Protein AF-A0ABD0Q4J9-F1 (afdb_monomer_lite)

Foldseek 3Di:
DDDDPPPDPDPPPVVNVVVVVLVVLLVCLVVQCVDPDVVSNVVSVVSVVVSPPDD

Organism: Cirrhinus mrigala (NCBI:txid683832)

Sequence (55 aa):
MAGMNASGPGPVSTLDQVDKGLKETLIDALNAILSPVQEVRAAAEERIKVLEVTE

Radius of gyration: 18.72 Å; chains: 1; bounding box: 60×34×26 Å

Structure (mmCIF, N/CA/C/O backbone):
data_AF-A0ABD0Q4J9-F1
#
_entry.id   AF-A0ABD0Q4J9-F1
#
loop_
_atom_site.group_PDB
_atom_site.id
_atom_site.type_symbol
_atom_site.label_atom_id
_atom_site.label_alt_id
_atom_site.label_comp_id
_atom_site.label_asym_id
_atom_site.label_entity_id
_atom_site.label_seq_id
_atom_site.pdbx_PDB_ins_code
_atom_site.Cartn_x
_atom_site.Cartn_y
_atom_site.Cartn_z
_atom_site.occupancy
_atom_site.B_iso_or_equiv
_a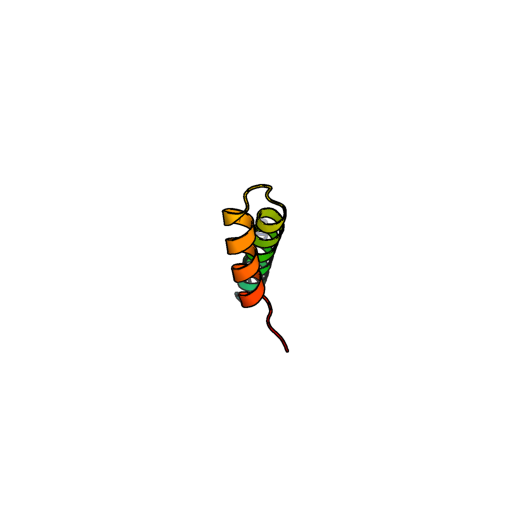tom_site.auth_seq_id
_atom_site.auth_comp_id
_atom_site.auth_asym_id
_atom_site.auth_atom_id
_atom_site.pdbx_PDB_model_num
ATOM 1 N N . MET A 1 1 ? 51.773 19.578 -8.375 1.00 49.09 1 MET A N 1
ATOM 2 C CA . MET A 1 1 ? 50.516 20.354 -8.307 1.00 49.09 1 MET A CA 1
ATOM 3 C C . MET A 1 1 ? 49.431 19.564 -9.027 1.00 49.09 1 MET A C 1
ATOM 5 O O . MET A 1 1 ? 49.675 19.217 -10.170 1.00 49.09 1 MET A O 1
ATOM 9 N N . ALA A 1 2 ? 48.310 19.305 -8.331 1.00 45.97 2 ALA A N 1
ATOM 10 C CA . ALA A 1 2 ? 46.996 18.804 -8.789 1.00 45.97 2 ALA A CA 1
ATOM 11 C C . ALA A 1 2 ? 46.956 17.391 -9.439 1.00 45.97 2 ALA A C 1
ATOM 13 O O . ALA A 1 2 ? 47.587 17.156 -10.453 1.00 45.97 2 ALA A O 1
ATOM 14 N N . GLY A 1 3 ? 46.264 16.367 -8.926 1.00 52.44 3 GLY A N 1
ATOM 15 C CA . GLY A 1 3 ? 45.166 16.351 -7.959 1.00 52.44 3 GLY A CA 1
ATOM 16 C C . GLY A 1 3 ? 43.804 16.559 -8.624 1.00 52.44 3 GLY A C 1
ATOM 17 O O . GLY A 1 3 ? 43.102 17.486 -8.244 1.00 52.44 3 GLY A O 1
ATOM 18 N N . MET A 1 4 ? 43.427 15.727 -9.601 1.00 54.44 4 MET A N 1
ATOM 19 C CA . MET A 1 4 ? 42.062 15.694 -10.140 1.00 54.44 4 MET A CA 1
ATOM 20 C C . MET A 1 4 ? 41.510 14.267 -10.093 1.00 54.44 4 MET A C 1
ATOM 22 O O . MET A 1 4 ? 41.567 13.518 -11.064 1.00 54.44 4 MET A O 1
ATOM 26 N N . ASN A 1 5 ? 40.956 13.905 -8.935 1.00 53.84 5 ASN A N 1
ATOM 27 C CA . ASN A 1 5 ? 39.962 12.841 -8.843 1.00 53.84 5 ASN A CA 1
ATOM 28 C C . ASN A 1 5 ? 38.685 13.350 -9.525 1.00 53.84 5 ASN A C 1
ATOM 30 O O . ASN A 1 5 ? 37.929 14.122 -8.937 1.00 53.84 5 ASN A O 1
ATOM 34 N N . ALA A 1 6 ? 38.465 12.958 -10.777 1.00 52.03 6 ALA A N 1
ATOM 35 C CA . ALA A 1 6 ? 37.208 13.188 -11.477 1.00 52.03 6 ALA A CA 1
ATOM 36 C C . ALA A 1 6 ? 36.171 12.144 -11.031 1.00 52.03 6 ALA A C 1
ATOM 38 O O . ALA A 1 6 ? 35.815 11.239 -11.778 1.00 52.03 6 ALA A O 1
ATOM 39 N N . SER A 1 7 ? 35.694 12.264 -9.793 1.00 56.12 7 SER A N 1
ATOM 40 C CA . SER A 1 7 ? 34.527 11.523 -9.305 1.00 56.12 7 SER A CA 1
ATOM 41 C C . SER A 1 7 ? 33.262 12.306 -9.657 1.00 56.12 7 SER A C 1
ATOM 43 O O . SER A 1 7 ? 32.624 12.902 -8.794 1.00 56.12 7 SER A O 1
ATOM 45 N N . GLY A 1 8 ? 32.933 12.374 -10.948 1.00 59.44 8 GLY A N 1
ATOM 46 C CA . GLY A 1 8 ? 31.582 12.745 -11.371 1.00 59.44 8 GLY A CA 1
ATOM 47 C C . GLY A 1 8 ? 30.639 11.565 -11.110 1.00 59.44 8 GLY A C 1
ATOM 48 O O . GLY A 1 8 ? 31.086 10.422 -11.243 1.00 59.44 8 GLY A O 1
ATOM 49 N N . PRO A 1 9 ? 29.366 11.783 -10.732 1.00 58.38 9 PRO A N 1
ATOM 50 C CA . PRO A 1 9 ? 28.419 10.683 -10.640 1.00 58.38 9 PRO A CA 1
ATOM 51 C C . PRO A 1 9 ? 28.300 10.079 -12.043 1.00 58.38 9 PRO A C 1
ATOM 53 O O . PRO A 1 9 ? 27.875 10.753 -12.982 1.00 58.38 9 PRO A O 1
ATOM 56 N N . GLY A 1 10 ? 28.767 8.838 -12.200 1.00 61.28 10 GLY A N 1
ATOM 57 C CA . GLY A 1 10 ? 28.591 8.076 -13.433 1.00 61.28 10 GLY A CA 1
ATOM 58 C C . GLY A 1 10 ? 27.105 7.974 -13.794 1.00 61.28 10 GLY A C 1
ATOM 59 O O . GLY A 1 10 ? 26.256 8.286 -12.954 1.00 61.28 10 GLY A O 1
ATOM 60 N N . PRO A 1 11 ? 26.763 7.560 -15.026 1.00 60.28 11 PRO A N 1
ATOM 61 C CA . PRO A 1 11 ? 25.373 7.405 -15.420 1.00 60.28 11 PRO A CA 1
ATOM 62 C C . PRO A 1 11 ? 24.720 6.424 -14.449 1.00 60.28 11 PRO A C 1
ATOM 64 O O . PRO A 1 11 ? 25.022 5.234 -14.448 1.00 60.28 11 PRO A O 1
ATOM 67 N N . VAL A 1 12 ? 23.873 6.951 -13.570 1.00 61.56 12 VAL A N 1
ATOM 68 C CA . VAL A 1 12 ? 22.982 6.154 -12.739 1.00 61.56 12 VAL A CA 1
ATOM 69 C C . VAL A 1 12 ? 22.114 5.379 -13.714 1.00 61.56 12 VAL A C 1
ATOM 71 O O . VAL A 1 12 ? 21.327 5.972 -14.452 1.00 61.56 12 VAL A O 1
ATOM 74 N N . SER A 1 13 ? 22.359 4.072 -13.811 1.00 65.69 13 SER A N 1
ATOM 75 C CA . SER A 1 13 ? 21.626 3.185 -14.704 1.00 65.69 13 SER A CA 1
ATOM 76 C C . SER A 1 13 ? 20.138 3.445 -14.508 1.00 65.69 13 SER A C 1
ATOM 78 O O . SER A 1 13 ? 19.651 3.398 -13.385 1.00 65.69 13 SER A O 1
ATOM 80 N N . THR A 1 14 ? 19.403 3.746 -15.577 1.00 69.00 14 THR A N 1
ATOM 81 C CA . THR A 1 14 ? 17.960 4.030 -15.494 1.00 69.00 14 THR A CA 1
ATOM 82 C C . THR A 1 14 ? 17.204 2.897 -14.793 1.00 69.00 14 THR A C 1
ATOM 84 O O . THR A 1 14 ? 16.238 3.149 -14.088 1.00 69.00 14 THR A O 1
ATOM 87 N N . LEU A 1 15 ? 17.709 1.666 -14.908 1.00 69.38 15 LEU A N 1
ATOM 88 C CA . LEU A 1 15 ? 17.251 0.495 -14.158 1.00 69.38 15 LEU A CA 1
ATOM 89 C C . LEU A 1 15 ? 17.382 0.658 -12.634 1.00 69.38 15 LEU A C 1
ATOM 91 O O . LEU A 1 15 ? 16.429 0.380 -11.926 1.00 69.38 15 LEU A O 1
ATOM 95 N N . ASP A 1 16 ? 18.497 1.196 -12.135 1.00 75.12 16 ASP A N 1
ATOM 96 C CA . ASP A 1 16 ? 18.717 1.452 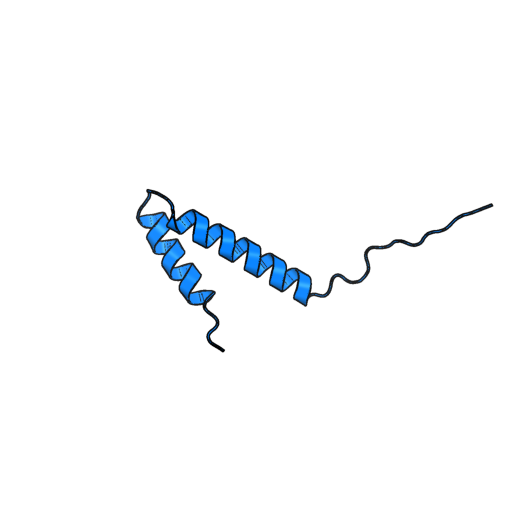-10.701 1.00 75.12 16 ASP A CA 1
ATOM 97 C C . ASP A 1 16 ? 17.741 2.512 -10.158 1.00 75.12 16 ASP A C 1
ATOM 99 O O . ASP A 1 16 ? 17.219 2.397 -9.048 1.00 75.12 16 ASP A O 1
ATOM 103 N N . GLN A 1 17 ? 17.409 3.519 -10.977 1.00 77.06 17 GLN A N 1
ATOM 104 C CA . GLN A 1 17 ? 16.385 4.511 -10.635 1.00 77.06 17 GLN A CA 1
ATOM 105 C C . GLN A 1 17 ? 14.974 3.918 -10.627 1.00 77.06 17 GLN A C 1
ATOM 107 O O . GLN A 1 17 ? 14.180 4.242 -9.743 1.00 77.06 17 GLN A O 1
ATOM 112 N N . VAL A 1 18 ? 14.662 3.063 -11.603 1.00 80.00 18 VAL A N 1
ATOM 113 C CA . VAL A 1 18 ? 13.376 2.365 -11.696 1.00 80.00 18 VAL A CA 1
ATOM 114 C C . VAL A 1 18 ? 13.205 1.416 -10.511 1.00 80.00 18 VAL A C 1
ATOM 116 O O . VAL A 1 18 ? 12.178 1.486 -9.842 1.00 80.00 18 VAL A O 1
ATOM 119 N N . ASP A 1 19 ? 14.226 0.629 -10.171 1.00 83.56 19 ASP A N 1
ATOM 120 C CA . ASP A 1 19 ? 14.217 -0.282 -9.021 1.00 83.56 19 ASP A CA 1
ATOM 121 C C . ASP A 1 19 ? 14.048 0.470 -7.701 1.00 83.56 19 ASP A C 1
ATOM 123 O O . ASP A 1 19 ? 13.262 0.070 -6.837 1.00 83.56 19 ASP A O 1
ATOM 127 N N . LYS A 1 20 ? 14.741 1.604 -7.542 1.00 85.25 20 LYS A N 1
ATOM 128 C CA . LYS A 1 20 ? 14.580 2.453 -6.362 1.00 85.25 20 LYS A CA 1
ATOM 129 C C . LYS A 1 20 ? 13.163 3.023 -6.268 1.00 85.25 20 LYS A C 1
ATOM 131 O O . LYS A 1 20 ? 12.572 2.969 -5.192 1.00 85.25 20 LYS A O 1
ATOM 136 N N . GLY A 1 21 ? 12.606 3.515 -7.375 1.00 87.88 21 GLY A N 1
ATOM 137 C CA . GLY A 1 21 ? 11.242 4.049 -7.417 1.00 87.88 21 GLY A CA 1
ATOM 138 C C . GLY A 1 21 ? 10.178 2.984 -7.133 1.00 87.88 21 GLY A C 1
ATOM 139 O O . GLY A 1 21 ? 9.240 3.234 -6.374 1.00 87.88 21 GLY A O 1
ATOM 140 N N . LEU A 1 22 ? 10.353 1.772 -7.670 1.00 88.69 22 LEU A N 1
ATOM 141 C CA . LEU A 1 22 ? 9.501 0.615 -7.379 1.00 88.69 22 LEU A CA 1
ATOM 142 C C . LEU A 1 22 ? 9.563 0.237 -5.901 1.00 88.69 22 LEU A C 1
ATOM 144 O O . LEU A 1 22 ? 8.527 0.047 -5.266 1.00 88.69 22 LEU A O 1
ATOM 148 N N . LYS A 1 23 ? 10.770 0.180 -5.333 1.00 88.81 23 LYS A N 1
ATOM 149 C CA . LYS A 1 23 ? 10.975 -0.121 -3.917 1.00 88.81 23 LYS A CA 1
ATOM 150 C C . LYS A 1 23 ? 10.317 0.916 -3.008 1.00 88.81 23 LYS A C 1
ATOM 152 O O . LYS A 1 23 ? 9.656 0.533 -2.047 1.00 88.81 23 LYS A O 1
ATOM 157 N N . GLU A 1 24 ? 10.496 2.206 -3.285 1.00 91.25 24 GLU A N 1
ATOM 158 C CA . GLU A 1 24 ? 9.874 3.282 -2.503 1.00 91.25 24 GLU A CA 1
ATOM 159 C C . GLU A 1 24 ? 8.343 3.208 -2.593 1.00 91.25 24 GLU A C 1
ATOM 161 O O . GLU A 1 24 ? 7.670 3.192 -1.563 1.00 91.25 24 GLU A O 1
ATOM 166 N N . THR A 1 25 ? 7.798 3.012 -3.798 1.00 89.94 25 THR A N 1
ATOM 167 C CA . THR A 1 25 ? 6.349 2.855 -4.012 1.00 89.94 25 THR A CA 1
ATOM 168 C C . THR A 1 25 ? 5.786 1.637 -3.269 1.00 89.94 25 THR A C 1
ATOM 170 O O . THR A 1 25 ? 4.703 1.707 -2.685 1.00 89.94 25 THR A O 1
ATOM 173 N N . LEU A 1 26 ? 6.523 0.522 -3.249 1.00 91.00 26 LEU A N 1
ATOM 174 C CA . LEU A 1 26 ? 6.142 -0.679 -2.508 1.00 91.00 26 LEU A CA 1
ATOM 175 C C . LEU A 1 26 ? 6.131 -0.434 -0.994 1.00 91.00 26 LEU A C 1
ATOM 177 O O . LEU A 1 26 ? 5.185 -0.836 -0.318 1.00 91.00 26 LEU A O 1
ATOM 181 N N . ILE A 1 27 ? 7.155 0.235 -0.457 1.00 92.81 27 ILE A N 1
ATOM 182 C CA . ILE A 1 27 ? 7.228 0.580 0.971 1.00 92.81 27 ILE A CA 1
ATOM 183 C C . ILE A 1 27 ? 6.045 1.472 1.366 1.00 92.81 27 ILE A C 1
ATOM 185 O O . ILE A 1 27 ? 5.394 1.212 2.379 1.00 92.81 27 ILE A O 1
ATOM 189 N N . ASP A 1 28 ? 5.726 2.477 0.553 1.00 92.81 28 ASP A N 1
ATOM 190 C CA . ASP A 1 28 ? 4.594 3.371 0.796 1.00 92.81 28 ASP A CA 1
ATOM 191 C C . ASP A 1 28 ? 3.257 2.625 0.773 1.00 92.81 28 ASP A C 1
ATOM 193 O O . ASP A 1 28 ? 2.404 2.846 1.637 1.00 92.81 28 ASP A O 1
ATOM 197 N N . ALA A 1 29 ? 3.078 1.697 -0.171 1.00 92.06 29 ALA A N 1
ATOM 198 C CA . ALA A 1 29 ? 1.881 0.869 -0.23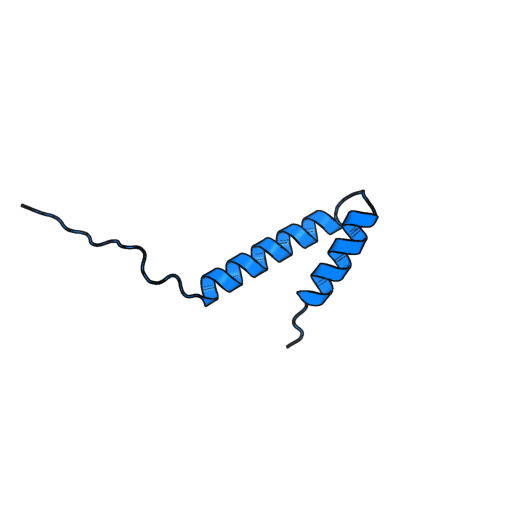7 1.00 92.06 29 ALA A CA 1
ATOM 199 C C . ALA A 1 29 ? 1.755 -0.054 0.991 1.00 92.06 29 ALA A C 1
ATOM 201 O O . ALA A 1 29 ? 0.689 -0.117 1.603 1.00 92.06 29 ALA A O 1
ATOM 202 N N . LEU A 1 30 ? 2.841 -0.705 1.421 1.00 93.88 30 LEU A N 1
ATOM 203 C CA . LEU A 1 30 ? 2.845 -1.553 2.620 1.00 93.88 30 LEU A CA 1
ATOM 204 C C . LEU 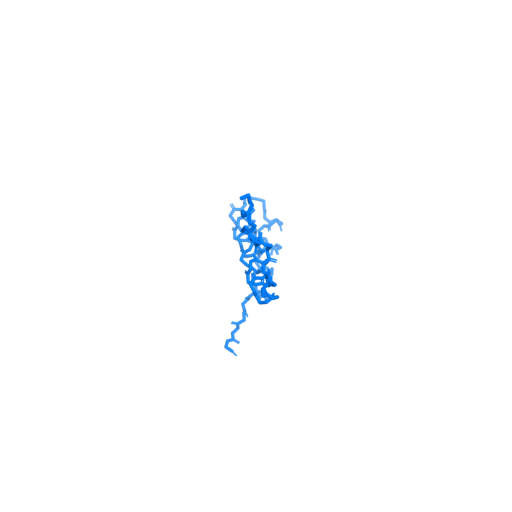A 1 30 ? 2.529 -0.755 3.894 1.00 93.88 30 LEU A C 1
ATOM 206 O O . LEU A 1 30 ? 1.720 -1.195 4.712 1.00 93.88 30 LEU A O 1
ATOM 210 N N . ASN A 1 31 ? 3.100 0.443 4.042 1.00 95.19 31 ASN A N 1
ATOM 211 C CA . ASN A 1 31 ? 2.793 1.335 5.162 1.00 95.19 31 ASN A CA 1
ATOM 212 C C . ASN A 1 31 ? 1.318 1.760 5.163 1.00 95.19 31 ASN A C 1
ATOM 214 O O . ASN A 1 31 ? 0.676 1.788 6.214 1.00 95.19 31 ASN A O 1
ATOM 218 N N . ALA A 1 32 ? 0.762 2.060 3.989 1.00 94.19 32 ALA A N 1
ATOM 219 C CA . ALA A 1 32 ? -0.631 2.456 3.845 1.00 94.19 32 ALA A CA 1
ATOM 220 C C . ALA A 1 32 ? -1.618 1.309 4.153 1.00 94.19 32 ALA A C 1
ATOM 222 O O . ALA A 1 32 ? -2.667 1.564 4.743 1.00 94.19 32 ALA A O 1
ATOM 223 N N . ILE A 1 33 ? -1.272 0.047 3.870 1.00 95.31 33 ILE A N 1
ATOM 224 C CA . ILE A 1 33 ? -2.081 -1.127 4.264 1.00 95.31 33 ILE A CA 1
ATOM 225 C C . ILE A 1 33 ? -2.144 -1.287 5.784 1.00 95.31 33 ILE A C 1
ATOM 227 O O . ILE A 1 33 ? -3.180 -1.657 6.339 1.00 95.31 33 ILE A O 1
ATOM 231 N N . LEU A 1 34 ? -1.053 -0.974 6.483 1.00 95.62 34 LEU A N 1
ATOM 232 C CA . LEU A 1 34 ? -1.003 -1.023 7.945 1.00 95.62 34 LEU A CA 1
ATOM 233 C C . LEU A 1 34 ? -1.727 0.157 8.614 1.00 95.62 34 LEU A C 1
ATOM 235 O O . LEU A 1 34 ? -1.864 0.176 9.838 1.00 95.62 34 LEU A O 1
ATOM 239 N N . SER A 1 35 ? -2.244 1.111 7.835 1.00 94.00 35 SER A N 1
ATOM 240 C CA . SER A 1 35 ? -3.055 2.212 8.349 1.00 94.00 35 SER A CA 1
ATOM 241 C C . SER A 1 35 ? -4.340 1.702 9.029 1.00 94.00 35 SER A C 1
ATOM 243 O O . SER A 1 35 ? -4.958 0.731 8.564 1.00 94.00 35 SER A O 1
ATOM 245 N N . PRO A 1 36 ? -4.793 2.358 10.117 1.00 93.06 36 PRO A N 1
ATOM 246 C CA . PRO A 1 36 ? -6.100 2.089 10.718 1.00 93.06 36 PRO A CA 1
ATOM 247 C C . PRO A 1 36 ? -7.262 2.630 9.866 1.00 93.06 36 PRO A C 1
ATOM 249 O O . PRO A 1 36 ? -8.410 2.229 10.060 1.00 93.06 36 PRO A O 1
ATOM 252 N N . VAL A 1 37 ? -6.980 3.537 8.923 1.00 96.62 37 VAL A N 1
ATOM 253 C CA . VAL A 1 37 ? -7.986 4.146 8.048 1.00 96.62 37 VAL A 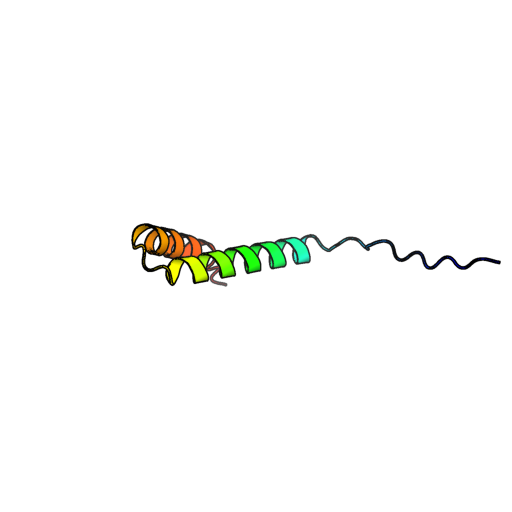CA 1
ATOM 254 C C . VAL A 1 37 ? -8.305 3.191 6.899 1.00 96.62 37 VAL A C 1
ATOM 256 O O . VAL A 1 37 ? -7.452 2.918 6.055 1.00 96.62 37 VAL A O 1
ATOM 259 N N . GLN A 1 38 ? -9.547 2.704 6.853 1.00 91.31 38 GLN A N 1
ATOM 260 C CA . GLN A 1 38 ? -9.979 1.679 5.894 1.00 91.31 38 GLN A CA 1
ATOM 261 C C . GLN A 1 38 ? -9.848 2.125 4.434 1.00 91.31 38 GLN A C 1
ATOM 263 O O . GLN A 1 38 ? -9.410 1.342 3.601 1.00 91.31 38 GLN A O 1
ATOM 268 N N . GLU A 1 39 ? -10.147 3.389 4.126 1.00 93.25 39 GLU A N 1
ATOM 269 C CA . GLU A 1 39 ? -10.004 3.928 2.765 1.00 93.25 39 GLU A CA 1
ATOM 270 C C . GLU A 1 39 ? -8.545 3.921 2.289 1.00 93.25 39 GLU A C 1
ATOM 272 O O . GLU A 1 39 ? -8.259 3.564 1.148 1.00 93.25 39 GLU A O 1
ATOM 277 N N . VAL A 1 40 ? -7.609 4.259 3.183 1.00 92.62 40 VAL A N 1
ATOM 278 C CA . VAL A 1 40 ? -6.170 4.254 2.881 1.00 92.62 40 VAL A CA 1
ATOM 279 C C . VAL A 1 40 ? -5.678 2.828 2.660 1.00 92.62 40 VAL A C 1
ATOM 281 O O . VAL A 1 40 ? -4.929 2.579 1.717 1.00 92.62 40 VAL A O 1
ATOM 284 N N . ARG A 1 41 ? -6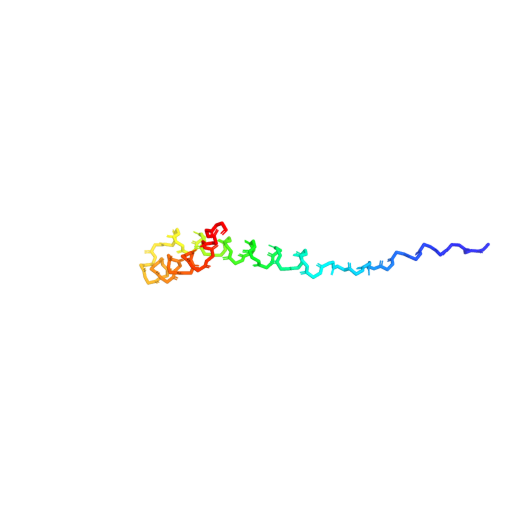.144 1.888 3.488 1.00 93.12 41 ARG A N 1
ATOM 285 C CA . ARG A 1 41 ? -5.834 0.465 3.348 1.00 93.12 41 ARG A CA 1
ATOM 286 C C . ARG A 1 41 ? -6.359 -0.100 2.030 1.00 93.12 41 ARG A C 1
ATOM 288 O O . ARG A 1 41 ? -5.578 -0.674 1.281 1.00 93.12 41 ARG A O 1
ATOM 295 N N . ALA A 1 42 ? -7.638 0.108 1.722 1.00 92.88 42 ALA A N 1
ATOM 296 C CA . ALA A 1 42 ? -8.263 -0.401 0.502 1.00 92.88 42 ALA A CA 1
ATOM 297 C C . ALA A 1 42 ? -7.567 0.134 -0.760 1.00 92.88 42 ALA A C 1
ATOM 299 O O . ALA A 1 42 ? -7.227 -0.632 -1.660 1.00 92.88 42 ALA A O 1
ATOM 300 N N . ALA A 1 43 ? -7.263 1.436 -0.792 1.00 92.31 43 ALA A N 1
ATOM 301 C CA . ALA A 1 43 ? -6.525 2.036 -1.900 1.00 92.31 43 ALA A CA 1
ATOM 302 C C . ALA A 1 43 ? -5.101 1.467 -2.034 1.00 92.31 43 ALA A C 1
ATOM 304 O O . ALA A 1 43 ? -4.578 1.338 -3.139 1.00 92.31 43 ALA A O 1
ATOM 305 N N . ALA A 1 44 ? -4.451 1.135 -0.919 1.00 92.38 44 ALA A N 1
ATOM 306 C CA . ALA A 1 44 ? -3.109 0.569 -0.923 1.00 92.38 44 ALA A CA 1
ATOM 307 C C . ALA A 1 44 ? -3.076 -0.906 -1.358 1.00 92.38 44 ALA A C 1
ATOM 309 O O . ALA A 1 44 ? -2.151 -1.306 -2.064 1.00 92.38 44 ALA A O 1
ATOM 310 N N . GLU A 1 45 ? -4.099 -1.694 -1.019 1.00 91.94 45 GLU A N 1
ATOM 311 C CA . GLU A 1 45 ? -4.260 -3.072 -1.501 1.00 91.94 45 GLU A CA 1
ATOM 312 C C . GLU A 1 45 ? -4.404 -3.129 -3.029 1.00 91.94 45 GLU A C 1
ATOM 314 O O . GLU A 1 45 ? -3.809 -3.990 -3.674 1.00 91.94 45 GLU A O 1
ATOM 319 N N . GLU A 1 46 ? -5.137 -2.191 -3.635 1.00 90.81 46 GLU A N 1
ATOM 320 C CA . GLU A 1 46 ? -5.216 -2.087 -5.098 1.00 90.81 46 GLU A CA 1
ATOM 321 C C . GLU A 1 46 ? -3.875 -1.701 -5.729 1.00 90.81 46 GLU A C 1
ATOM 323 O O . GLU A 1 46 ? -3.489 -2.273 -6.748 1.00 90.81 46 GLU A O 1
ATOM 328 N N . ARG A 1 47 ? -3.127 -0.782 -5.104 1.00 86.62 47 ARG A N 1
ATOM 329 C CA . ARG A 1 47 ? -1.786 -0.394 -5.576 1.00 86.62 47 ARG A CA 1
ATOM 330 C C . ARG A 1 47 ? -0.806 -1.566 -5.549 1.00 86.62 47 ARG A C 1
ATOM 332 O O . ARG A 1 47 ? -0.042 -1.718 -6.496 1.00 86.62 47 ARG A O 1
ATOM 339 N N . ILE A 1 48 ? -0.844 -2.411 -4.513 1.00 89.75 48 ILE A N 1
ATOM 340 C CA . ILE A 1 48 ? 0.012 -3.606 -4.438 1.00 89.75 48 ILE A CA 1
ATOM 341 C C . ILE A 1 48 ? -0.277 -4.591 -5.570 1.00 89.75 48 ILE A C 1
ATOM 343 O O . ILE A 1 48 ? 0.670 -5.118 -6.140 1.00 89.75 48 ILE A O 1
ATOM 347 N N . LYS A 1 49 ? -1.542 -4.792 -5.956 1.00 87.94 49 LYS A N 1
ATOM 348 C CA . LYS A 1 49 ? -1.889 -5.695 -7.070 1.00 87.94 49 LYS A CA 1
ATOM 349 C C . LYS A 1 49 ? -1.277 -5.258 -8.401 1.00 87.94 49 LYS A C 1
ATOM 351 O O . LYS A 1 49 ? -0.984 -6.093 -9.241 1.00 87.94 49 LYS A O 1
ATOM 356 N N . VAL A 1 50 ? -1.080 -3.955 -8.604 1.00 84.38 50 VAL A N 1
ATOM 357 C CA . VAL A 1 50 ? -0.405 -3.426 -9.803 1.00 84.38 50 VAL A CA 1
ATOM 358 C C . VAL A 1 50 ? 1.108 -3.656 -9.740 1.00 84.38 50 VAL A C 1
ATOM 360 O O . VAL A 1 50 ? 1.741 -3.861 -10.771 1.00 84.38 50 VAL A O 1
ATOM 363 N N . LEU A 1 51 ? 1.687 -3.624 -8.535 1.00 82.38 51 LEU A N 1
ATOM 364 C CA . LEU A 1 51 ? 3.103 -3.926 -8.300 1.00 82.38 51 LEU A CA 1
ATOM 365 C C . LEU A 1 51 ? 3.404 -5.433 -8.320 1.00 82.38 51 LEU A C 1
ATOM 367 O O . LEU A 1 51 ? 4.571 -5.817 -8.386 1.00 82.38 51 LEU A O 1
ATOM 371 N N . GLU A 1 52 ? 2.378 -6.280 -8.261 1.00 80.06 52 GLU A N 1
ATOM 372 C CA . GLU A 1 52 ? 2.487 -7.730 -8.379 1.00 80.06 52 GLU A CA 1
ATOM 373 C C . GLU A 1 52 ? 2.763 -8.112 -9.841 1.00 80.06 52 GLU A C 1
ATOM 375 O O . GLU A 1 52 ? 1.879 -8.496 -10.605 1.00 80.06 52 GLU A O 1
ATOM 380 N N . VAL A 1 53 ? 4.024 -7.975 -10.252 1.00 73.44 53 VAL A N 1
ATOM 381 C CA . VAL A 1 53 ? 4.494 -8.520 -11.525 1.00 73.44 53 VAL A CA 1
ATOM 382 C C . VAL A 1 53 ? 4.657 -10.022 -11.327 1.00 73.44 53 VAL A C 1
ATOM 384 O O . VAL A 1 53 ? 5.617 -10.483 -10.711 1.00 73.44 53 VAL A O 1
ATOM 387 N N . THR A 1 54 ? 3.671 -10.786 -11.780 1.00 59.88 54 THR A N 1
ATOM 388 C CA . THR A 1 54 ? 3.815 -12.235 -11.918 1.00 59.88 54 THR A CA 1
ATOM 389 C C . THR A 1 54 ? 4.623 -12.505 -13.187 1.00 59.88 54 THR A C 1
ATOM 391 O O . THR A 1 54 ? 4.219 -12.059 -14.254 1.00 59.88 54 THR A O 1
ATOM 394 N N . GLU A 1 55 ? 5.785 -13.139 -12.991 1.00 54.69 55 GLU A N 1
ATOM 395 C CA . GLU A 1 55 ? 6.761 -13.719 -13.948 1.00 54.69 55 GLU A CA 1
ATOM 396 C C . GLU A 1 55 ? 6.897 -13.112 -15.359 1.00 54.69 55 GLU A C 1
ATOM 398 O O . GLU A 1 55 ? 5.993 -13.272 -16.209 1.00 54.69 55 GLU A O 1
#

pLDDT: mean 79.51, std 15.66, range [45.97, 96.62]

Secondary structure (DSSP, 8-state):
-------------HHHHHHHHHHHHHHHHHHHHT-S-HHHHHHHHHHHHHH----